Protein AF-A0A3D2GYQ6-F1 (afdb_monomer_lite)

Sequence (175 aa):
MKKILAYLLVLVSLMTLFCGTAGAEETGAKEIYFTNSDANAYFATVTVTDLSNGRSKDERIYMGYWMVTATCKYEQTKNSIAPLAAWASSVVSGTYNAGGDTRRVGEPSESTRTFYEGLNRYMVEHYYTCSMVMNHASYASKYDSNTSFDKYSYGPKTSVYGGLINTKIQFLRKY

Foldseek 3Di:
DPPVVVVVVVVVVVVCVVVVPPPVDPPPFPWDKDKDKDKDWDWDFAWEAAPVVRDTDTDTDTFKMKMWMKMWIWGDDPPWIATDDIDTPDIDMDTDLFWDDKDFDDDKDKDKDWDDDVPGTFKIKIKIKTKMKIFGANYWYDHHPPGDSNRIGGDDRHDIDIDMDIDIDMDGMGD

pLDDT: mean 87.55, std 16.23, range [39.62, 98.38]

Secondary structure (DSSP, 8-state):
--HHHHHHHHHHHHHHHHSSSTT------PPEEEEEEEEEEEEEEEEEEETTT--EEEEEEEEEEEEEEEEEEEEE-SS-EEEEEEEEEEEEEEE-TTEEEEEEEEEEEEEEEEEEETTEEEEEEEEEEEEEEEEEESEEEESSTT--GGGSEE--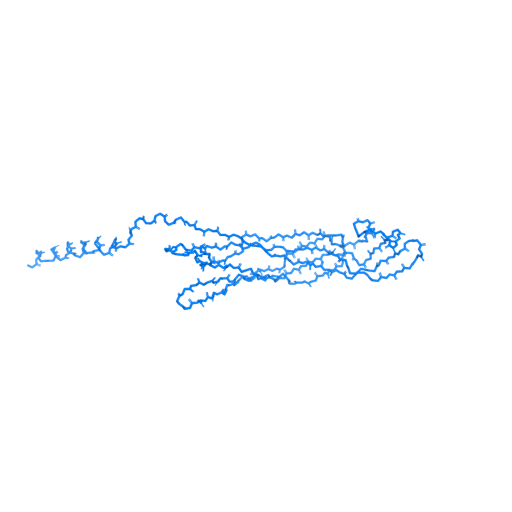EEEEEEEEEEEEEEEE-B-

Radius of gyration: 28.61 Å; chains: 1; bounding box: 98×24×57 Å

Structure (mmCIF, N/CA/C/O backbone):
data_AF-A0A3D2GYQ6-F1
#
_entry.id   AF-A0A3D2GYQ6-F1
#
loop_
_atom_site.group_PDB
_atom_site.id
_atom_site.type_symbol
_atom_site.label_atom_id
_atom_site.label_alt_id
_atom_site.label_comp_id
_atom_site.label_asym_id
_atom_site.label_entity_id
_atom_site.label_seq_id
_atom_site.pdbx_PDB_ins_code
_atom_site.Cartn_x
_atom_site.Cartn_y
_atom_site.Cartn_z
_atom_site.occupancy
_atom_site.B_iso_or_equiv
_atom_site.auth_seq_id
_atom_site.auth_comp_id
_atom_site.auth_asym_id
_atom_site.auth_atom_id
_atom_site.pdbx_PDB_model_num
ATOM 1 N N . MET A 1 1 ? -69.074 -2.432 33.387 1.00 52.22 1 MET A N 1
ATOM 2 C CA . MET A 1 1 ? -67.723 -2.923 33.020 1.00 52.22 1 MET A CA 1
ATOM 3 C C . MET A 1 1 ? -66.933 -2.016 32.053 1.00 52.22 1 MET A C 1
ATOM 5 O O . MET A 1 1 ? -65.905 -2.450 31.567 1.00 52.22 1 MET A O 1
ATOM 9 N N . LYS A 1 2 ? -67.323 -0.752 31.788 1.00 53.34 2 LYS A N 1
ATOM 10 C CA . LYS A 1 2 ? -66.548 0.152 30.897 1.00 53.34 2 LYS A CA 1
ATOM 11 C C . LYS A 1 2 ? -65.537 1.064 31.618 1.00 53.34 2 LYS A C 1
ATOM 13 O O . LYS A 1 2 ? -64.589 1.518 30.997 1.00 53.34 2 LYS A O 1
ATOM 18 N N . LYS A 1 3 ? -65.706 1.308 32.926 1.00 51.69 3 LYS A N 1
ATOM 19 C CA . LYS A 1 3 ? -64.837 2.222 33.695 1.00 51.69 3 LYS A CA 1
ATOM 20 C C . LYS A 1 3 ? -63.458 1.623 34.006 1.00 51.69 3 LYS A C 1
ATOM 22 O O . LYS A 1 3 ? -62.466 2.324 33.901 1.00 51.69 3 LYS A O 1
ATOM 27 N N . ILE A 1 4 ? -63.384 0.322 34.301 1.00 60.69 4 ILE A N 1
ATOM 28 C CA . ILE A 1 4 ? -62.124 -0.375 34.631 1.00 60.69 4 ILE A CA 1
ATOM 29 C C . ILE A 1 4 ? -61.159 -0.411 33.437 1.00 60.69 4 ILE A C 1
ATOM 31 O O . ILE A 1 4 ? -59.958 -0.237 33.613 1.00 60.69 4 ILE A O 1
ATOM 35 N N . LEU A 1 5 ? -61.686 -0.558 32.217 1.00 58.97 5 LEU A N 1
ATOM 36 C CA . LEU A 1 5 ? -60.867 -0.614 31.007 1.00 58.97 5 LEU A CA 1
ATOM 37 C C . LEU A 1 5 ? -60.184 0.731 30.702 1.00 58.97 5 LEU A C 1
ATOM 39 O O . LEU A 1 5 ? -59.041 0.748 30.260 1.00 58.97 5 LEU A O 1
ATOM 43 N N . ALA A 1 6 ? -60.850 1.851 31.003 1.00 63.66 6 ALA A N 1
ATOM 44 C CA . ALA A 1 6 ? -60.274 3.185 30.841 1.00 63.66 6 ALA A CA 1
ATOM 45 C C . ALA A 1 6 ? -59.118 3.439 31.825 1.00 63.66 6 ALA A C 1
ATOM 47 O O . ALA A 1 6 ? -58.092 3.985 31.431 1.00 63.66 6 ALA A O 1
ATOM 48 N N . TYR A 1 7 ? -59.240 2.982 33.078 1.00 60.53 7 TYR A N 1
ATOM 49 C CA . TYR A 1 7 ? -58.163 3.107 34.068 1.00 60.53 7 TYR A CA 1
ATOM 50 C C . TYR A 1 7 ? -56.936 2.259 33.716 1.00 60.53 7 TYR A C 1
ATOM 52 O O . TYR A 1 7 ? -55.812 2.727 33.878 1.00 60.53 7 TYR A O 1
ATOM 60 N N . LEU A 1 8 ? -57.138 1.050 33.183 1.00 60.66 8 LEU A N 1
ATOM 61 C CA . LEU A 1 8 ? -56.047 0.186 32.722 1.00 60.66 8 LEU A CA 1
ATOM 62 C C . LEU A 1 8 ? -55.313 0.768 31.508 1.00 60.66 8 LEU A C 1
ATOM 64 O O . LEU A 1 8 ? -54.088 0.720 31.469 1.00 60.66 8 LEU A O 1
ATOM 68 N N . LEU A 1 9 ? -56.028 1.378 30.557 1.00 61.94 9 LEU A N 1
ATOM 69 C CA . LEU A 1 9 ? -55.396 2.025 29.401 1.00 61.94 9 LEU A CA 1
ATOM 70 C C . LEU A 1 9 ? -54.552 3.243 29.800 1.00 61.94 9 LEU A C 1
ATOM 72 O O . LEU A 1 9 ? -53.452 3.422 29.280 1.00 61.94 9 LEU A O 1
ATOM 76 N N . VAL A 1 10 ? -55.032 4.048 30.755 1.00 63.72 10 VAL A N 1
ATOM 77 C CA . VAL A 1 10 ? -54.269 5.189 31.282 1.00 63.72 10 VAL A CA 1
ATOM 78 C C . VAL A 1 10 ? -53.008 4.703 31.999 1.00 63.72 10 VAL A C 1
ATOM 80 O O . VAL A 1 10 ? -51.931 5.236 31.743 1.00 63.72 10 VAL A O 1
ATOM 83 N N . LEU A 1 11 ? -53.101 3.644 32.810 1.00 58.44 11 LEU A N 1
ATOM 84 C CA . LEU A 1 11 ? -51.949 3.048 33.496 1.00 58.44 11 LEU A CA 1
ATOM 85 C C . LEU A 1 11 ? -50.908 2.461 32.531 1.00 58.44 11 LEU A C 1
ATOM 87 O O . LEU A 1 11 ? -49.717 2.693 32.722 1.00 58.44 11 LEU A O 1
ATOM 91 N N . VAL A 1 12 ? -51.333 1.766 31.471 1.00 60.72 12 VAL A N 1
ATOM 92 C CA . VAL A 1 12 ? -50.416 1.220 30.451 1.00 60.72 12 VAL A CA 1
ATOM 93 C C . VAL A 1 12 ? -49.743 2.347 29.655 1.00 60.72 12 VAL A C 1
ATOM 95 O O . VAL A 1 12 ? -48.547 2.263 29.389 1.00 60.72 12 VAL A O 1
ATOM 98 N N . SER A 1 13 ? -50.460 3.440 29.359 1.00 58.47 13 SER A N 1
ATOM 99 C CA . SER A 1 13 ? -49.878 4.619 28.694 1.00 58.47 13 SER A CA 1
ATOM 100 C C . SER A 1 13 ? -48.892 5.393 29.585 1.00 58.47 13 SER A C 1
ATOM 102 O O . SER A 1 13 ? -47.856 5.858 29.106 1.00 58.47 13 SER A O 1
ATOM 104 N N . LEU A 1 14 ? -49.150 5.473 30.898 1.00 53.66 14 LEU A N 1
ATOM 105 C CA . LEU A 1 14 ? -48.224 6.080 31.857 1.00 53.66 14 LEU A CA 1
ATOM 106 C C . LEU A 1 14 ? -46.976 5.216 32.073 1.00 53.66 14 LEU A C 1
ATOM 108 O O . LEU A 1 14 ? -45.881 5.758 32.196 1.00 53.66 14 LEU A O 1
ATOM 112 N N . MET A 1 15 ? -47.098 3.885 32.073 1.00 55.78 15 MET A N 1
ATOM 113 C CA . MET A 1 15 ? -45.935 3.002 32.214 1.00 55.78 15 MET A CA 1
ATOM 114 C C . MET A 1 15 ? -45.001 3.054 31.002 1.00 55.78 15 MET A C 1
ATOM 116 O O . MET A 1 15 ? -43.786 2.998 31.185 1.00 55.78 15 MET A O 1
ATOM 120 N N . THR A 1 16 ? -45.515 3.261 29.785 1.00 55.66 16 THR A N 1
ATOM 121 C CA . THR A 1 16 ? -44.650 3.524 28.620 1.00 55.66 16 THR A CA 1
ATOM 122 C C . THR A 1 16 ? -43.926 4.870 28.703 1.00 55.66 16 THR A C 1
ATOM 124 O O . THR A 1 16 ? -42.829 4.989 28.164 1.00 55.66 16 THR A O 1
ATOM 127 N N . LEU A 1 17 ? -44.478 5.859 29.421 1.00 47.72 17 LEU A N 1
ATOM 128 C CA . LEU A 1 17 ? -43.800 7.139 29.660 1.00 47.72 17 LEU A CA 1
ATOM 129 C C . LEU A 1 17 ? -42.684 7.050 30.715 1.00 47.72 17 LEU A C 1
ATOM 131 O O . LEU A 1 17 ? -41.710 7.787 30.610 1.00 47.72 17 LEU A O 1
ATOM 135 N N . PHE A 1 18 ? -42.787 6.149 31.699 1.00 45.06 18 PHE A N 1
ATOM 136 C CA . PHE A 1 18 ? -41.766 5.984 32.750 1.00 45.06 18 PHE A CA 1
ATOM 137 C C . PHE A 1 18 ? -40.741 4.876 32.467 1.00 45.06 18 PHE A C 1
ATOM 139 O O . PHE A 1 18 ? -39.648 4.900 33.027 1.00 45.06 18 PHE A O 1
ATOM 146 N N . CYS A 1 19 ? -41.045 3.928 31.577 1.00 49.47 19 CYS A N 1
ATOM 147 C CA . CYS A 1 19 ? -40.096 2.889 31.164 1.00 49.47 19 CYS A CA 1
ATOM 148 C C . CYS A 1 19 ? -39.184 3.333 29.998 1.00 49.47 19 CYS A C 1
ATOM 150 O O . CYS A 1 19 ? -38.240 2.624 29.658 1.00 49.47 19 CYS A O 1
ATOM 152 N N . GLY A 1 20 ? -39.452 4.492 29.382 1.00 46.59 20 GLY A N 1
ATOM 153 C CA . GLY A 1 20 ? -38.715 4.990 28.214 1.00 46.59 20 GLY A CA 1
ATOM 154 C C . GLY A 1 20 ? -37.544 5.935 28.505 1.00 46.59 20 GLY A C 1
ATOM 155 O O . GLY A 1 20 ? -36.825 6.280 27.574 1.00 46.59 20 GLY A O 1
ATOM 156 N N . THR A 1 21 ? -37.333 6.378 29.751 1.00 51.03 21 THR A N 1
ATOM 157 C CA . THR A 1 21 ? -36.351 7.446 30.047 1.00 51.03 21 THR A CA 1
ATOM 158 C C . THR A 1 21 ? -35.542 7.266 31.334 1.00 51.03 21 THR A C 1
ATOM 160 O O . THR A 1 21 ? -34.730 8.126 31.654 1.00 51.03 21 THR A O 1
ATOM 163 N N . ALA A 1 22 ? -35.639 6.133 32.038 1.00 46.31 22 ALA A N 1
ATOM 164 C CA . ALA A 1 22 ? -34.845 5.864 33.251 1.00 46.31 22 ALA A CA 1
ATOM 165 C C . ALA A 1 22 ? -33.365 5.480 32.983 1.00 46.31 22 ALA A C 1
ATOM 167 O O . ALA A 1 22 ? -32.732 4.801 33.787 1.00 46.31 22 ALA A O 1
ATOM 168 N N . GLY A 1 23 ? -32.814 5.908 31.846 1.00 42.62 23 GLY A N 1
ATOM 169 C CA . GLY A 1 23 ? -31.411 5.706 31.470 1.00 42.62 23 GLY A CA 1
ATOM 170 C C . GLY A 1 23 ? -30.915 6.620 30.347 1.00 42.62 23 GLY A C 1
ATOM 171 O O . GLY A 1 23 ? -29.769 6.496 29.933 1.00 42.62 23 GLY A O 1
ATOM 172 N N . ALA A 1 24 ? -31.745 7.548 29.861 1.00 42.34 24 ALA A N 1
ATOM 173 C CA . ALA A 1 24 ? -31.297 8.623 28.983 1.00 42.34 24 ALA A CA 1
ATOM 174 C C . ALA A 1 24 ? -30.918 9.825 29.853 1.00 42.34 24 ALA A C 1
ATOM 176 O O . ALA A 1 24 ? -31.491 10.905 29.748 1.00 42.34 24 ALA A O 1
ATOM 177 N N . GLU A 1 25 ? -29.989 9.598 30.781 1.00 39.62 25 GLU A N 1
ATOM 178 C CA . GLU A 1 25 ? -29.229 10.702 31.340 1.00 39.62 25 GLU A CA 1
ATOM 179 C C . GLU A 1 25 ? -28.548 11.384 30.150 1.00 39.62 25 GLU A C 1
ATOM 181 O O . GLU A 1 25 ? -27.946 10.707 29.309 1.00 39.62 25 GLU A O 1
ATOM 186 N N . GLU A 1 26 ? -28.721 12.701 30.048 1.00 43.59 26 GLU A N 1
ATOM 187 C CA . GLU A 1 26 ? -28.046 13.593 29.110 1.00 43.59 26 GLU A CA 1
ATOM 188 C C . GLU A 1 26 ? -26.523 13.468 29.259 1.00 43.59 26 GLU A C 1
ATOM 190 O O . GLU A 1 26 ? -25.827 14.344 29.763 1.00 43.59 26 GLU A O 1
ATOM 195 N N . THR A 1 27 ? -25.955 12.371 28.785 1.00 43.62 27 THR A N 1
ATOM 196 C CA . THR A 1 27 ? -24.568 12.361 28.380 1.00 43.62 27 THR A CA 1
ATOM 197 C C . THR A 1 27 ? -24.589 12.918 26.974 1.00 43.62 27 THR A C 1
ATOM 199 O O . THR A 1 27 ? -24.903 12.230 26.006 1.00 43.62 27 THR A O 1
ATOM 202 N N . GLY A 1 28 ? -24.253 14.201 26.847 1.00 43.62 28 GLY A N 1
ATOM 203 C CA . GLY A 1 28 ? -23.680 14.742 25.619 1.00 43.62 28 GLY A CA 1
ATOM 204 C C . GLY A 1 28 ? -22.365 14.017 25.334 1.00 43.62 28 GLY A C 1
ATOM 205 O O . GLY A 1 28 ? -21.292 14.608 25.436 1.00 43.62 28 GLY A O 1
ATOM 206 N N . ALA A 1 29 ? -22.446 12.708 25.075 1.00 56.69 29 ALA A N 1
ATOM 207 C CA . ALA A 1 29 ? -21.343 11.818 24.807 1.00 56.69 29 ALA A CA 1
ATOM 208 C C . ALA A 1 29 ? -20.755 12.287 23.487 1.00 56.69 29 ALA A C 1
ATOM 210 O O . ALA A 1 29 ? -21.205 11.918 22.404 1.00 56.69 29 ALA A O 1
ATOM 211 N N . LYS A 1 30 ? -19.791 13.201 23.602 1.00 68.56 30 LYS A N 1
ATOM 212 C CA . LYS A 1 30 ? -19.014 13.706 22.486 1.00 68.56 30 LYS A CA 1
ATOM 213 C C . LYS A 1 30 ? -18.497 12.489 21.741 1.00 68.56 30 LYS A C 1
ATOM 215 O O . LYS A 1 30 ? -17.771 11.683 22.316 1.00 68.56 30 LYS A O 1
ATOM 220 N N . GLU A 1 31 ? -18.903 12.336 20.490 1.00 82.38 31 GLU A N 1
ATOM 221 C CA . GLU A 1 31 ? -18.381 11.253 19.677 1.00 82.38 31 GLU A CA 1
ATOM 222 C C . GLU A 1 31 ? -16.876 11.474 19.493 1.00 82.38 31 GLU A C 1
ATOM 224 O O . GLU A 1 31 ? -16.435 12.542 19.059 1.00 82.38 31 GLU A O 1
ATOM 229 N N . ILE A 1 32 ? -16.076 10.485 19.890 1.00 93.12 32 ILE A N 1
ATOM 230 C CA . ILE A 1 32 ? -14.620 10.550 19.802 1.00 93.12 32 ILE A CA 1
ATOM 231 C C . ILE A 1 32 ? -14.195 9.737 18.586 1.00 93.12 32 ILE A C 1
ATOM 233 O O . ILE A 1 32 ? -14.499 8.548 18.490 1.00 93.12 32 ILE A O 1
ATOM 237 N N . TYR A 1 33 ? -13.462 10.371 17.677 1.00 95.25 33 TYR A N 1
ATOM 238 C CA . TYR A 1 33 ? -12.934 9.736 16.476 1.00 95.25 33 TYR A CA 1
ATOM 239 C C . TYR A 1 33 ? -11.423 9.921 16.415 1.00 95.25 33 TYR A C 1
ATOM 241 O O . TYR A 1 33 ? -10.913 11.015 16.655 1.00 95.25 33 TYR A O 1
ATOM 249 N N . PHE A 1 34 ? -10.706 8.856 16.068 1.00 96.38 34 PHE A N 1
ATOM 250 C CA . PHE A 1 34 ? -9.283 8.931 15.752 1.00 96.38 34 PHE A CA 1
ATOM 251 C C . PHE A 1 34 ? -9.015 8.278 14.407 1.00 96.38 34 PHE A C 1
ATOM 253 O O . PHE A 1 34 ? -9.645 7.282 14.054 1.00 96.38 34 PHE A O 1
ATOM 260 N N . THR A 1 35 ? -8.051 8.830 13.681 1.00 97.50 35 THR A N 1
ATOM 261 C CA . THR A 1 35 ? -7.606 8.315 12.391 1.00 97.50 35 THR A CA 1
ATOM 262 C C . THR A 1 35 ? -6.200 7.748 12.502 1.00 97.50 35 THR A C 1
ATOM 264 O O . THR A 1 35 ? -5.388 8.200 13.311 1.00 97.50 35 THR A O 1
ATOM 267 N N . ASN A 1 36 ? -5.921 6.729 11.700 1.00 97.50 36 ASN A N 1
ATOM 268 C CA . ASN A 1 36 ? -4.583 6.185 11.522 1.00 97.50 36 ASN A CA 1
ATOM 269 C C . ASN A 1 36 ? -4.438 5.714 10.069 1.00 97.50 36 ASN A C 1
ATOM 271 O O . ASN A 1 36 ? -5.442 5.455 9.403 1.00 97.50 36 ASN A O 1
ATOM 275 N N . SER A 1 37 ? -3.210 5.656 9.561 1.00 96.81 37 SER A N 1
ATOM 276 C CA . SER A 1 37 ? -2.941 5.316 8.164 1.00 96.81 37 SER A CA 1
ATOM 277 C C . SER A 1 37 ? -1.790 4.336 8.040 1.00 96.81 37 SER A C 1
ATOM 279 O O . SER A 1 37 ? -0.865 4.354 8.847 1.00 96.81 37 SER A O 1
ATOM 281 N N . ASP A 1 38 ? -1.838 3.526 6.992 1.00 96.31 38 ASP A N 1
ATOM 282 C CA . ASP A 1 38 ? -0.747 2.641 6.601 1.00 96.31 38 ASP A CA 1
ATOM 283 C C . ASP A 1 38 ? -0.566 2.677 5.079 1.00 96.31 38 ASP A C 1
ATOM 285 O O . ASP A 1 38 ? -1.531 2.896 4.336 1.00 96.31 38 ASP A O 1
ATOM 289 N N . ALA A 1 39 ? 0.671 2.505 4.614 1.00 92.94 39 ALA A N 1
ATOM 290 C CA . ALA A 1 39 ? 1.031 2.643 3.209 1.00 92.94 39 ALA A CA 1
ATOM 291 C C . ALA A 1 39 ? 1.898 1.484 2.713 1.00 92.94 39 ALA A C 1
ATOM 293 O O . ALA A 1 39 ? 2.922 1.145 3.298 1.00 92.94 39 ALA A O 1
ATOM 294 N N . ASN A 1 40 ? 1.522 0.940 1.557 1.00 92.88 40 ASN A N 1
ATOM 295 C CA . ASN A 1 40 ? 2.286 -0.073 0.843 1.00 92.88 40 ASN A CA 1
ATOM 296 C C . ASN A 1 40 ? 3.004 0.555 -0.351 1.00 92.88 40 ASN A C 1
ATOM 298 O O . ASN A 1 40 ? 2.366 1.201 -1.185 1.00 92.88 40 ASN A O 1
ATOM 302 N N . ALA A 1 41 ? 4.312 0.320 -0.457 1.00 93.62 41 ALA A N 1
ATOM 303 C CA . ALA A 1 41 ? 5.116 0.693 -1.617 1.00 93.62 41 ALA A CA 1
ATOM 304 C C . ALA A 1 41 ? 5.300 -0.501 -2.565 1.00 93.62 41 ALA A C 1
ATOM 306 O O . ALA A 1 41 ? 5.549 -1.627 -2.129 1.00 93.62 41 ALA A O 1
ATOM 307 N N . TYR A 1 42 ? 5.232 -0.238 -3.868 1.00 94.19 42 TYR A N 1
ATOM 308 C CA . TYR A 1 42 ? 5.354 -1.247 -4.918 1.00 94.19 42 TYR A CA 1
ATOM 309 C C . TYR A 1 42 ? 6.570 -0.976 -5.795 1.00 94.19 42 TYR A C 1
ATOM 311 O O . TYR A 1 42 ? 6.910 0.174 -6.087 1.00 94.19 42 TYR A O 1
ATOM 319 N N . PHE A 1 43 ? 7.217 -2.055 -6.229 1.00 94.81 43 PHE A N 1
ATOM 320 C CA . PHE A 1 43 ? 8.482 -2.019 -6.951 1.00 94.81 43 PHE A CA 1
ATOM 321 C C . PHE A 1 43 ? 8.417 -2.850 -8.228 1.00 94.81 43 PHE A C 1
ATOM 323 O O . PHE A 1 43 ? 7.799 -3.913 -8.230 1.00 94.81 43 PHE A O 1
ATOM 330 N N . ALA A 1 44 ? 9.116 -2.395 -9.263 1.00 93.44 44 ALA A N 1
ATOM 331 C CA . ALA A 1 44 ? 9.388 -3.166 -10.469 1.00 93.44 44 ALA A CA 1
ATOM 332 C C . ALA A 1 44 ? 10.877 -3.461 -10.570 1.00 93.44 44 ALA A C 1
ATOM 334 O O . ALA A 1 44 ? 11.717 -2.675 -10.122 1.00 93.44 44 ALA A O 1
ATOM 335 N N . THR A 1 45 ? 11.180 -4.571 -11.228 1.00 95.88 45 THR A N 1
ATOM 336 C CA . THR A 1 45 ? 12.491 -4.791 -11.826 1.00 95.88 45 THR A CA 1
ATOM 337 C C . THR A 1 45 ? 12.531 -4.048 -13.157 1.00 95.88 45 THR A C 1
ATOM 339 O O . THR A 1 45 ? 11.696 -4.292 -14.028 1.00 95.88 45 THR A O 1
ATOM 342 N N . VAL A 1 46 ? 13.476 -3.122 -13.293 1.00 96.88 46 VAL A N 1
ATOM 343 C CA . VAL A 1 46 ? 13.685 -2.301 -14.489 1.00 96.88 46 VAL A CA 1
ATOM 344 C C . VAL A 1 46 ? 15.086 -2.579 -15.009 1.00 96.88 46 VAL A C 1
ATOM 346 O O . VAL A 1 46 ? 16.051 -2.457 -14.256 1.00 96.88 46 VAL A O 1
ATOM 349 N N . THR A 1 47 ? 15.219 -2.918 -16.286 1.00 98.06 47 THR A N 1
ATOM 350 C CA . THR A 1 47 ? 16.531 -3.048 -16.923 1.00 98.06 47 THR A CA 1
ATOM 351 C C . THR A 1 47 ? 17.064 -1.651 -17.238 1.00 98.06 47 THR A C 1
ATOM 353 O O . THR A 1 47 ? 16.491 -0.918 -18.047 1.00 98.06 47 THR A O 1
ATOM 356 N N . VAL A 1 48 ? 18.151 -1.259 -16.576 1.00 97.94 48 VAL A N 1
ATOM 357 C CA . VAL A 1 48 ? 18.737 0.082 -16.661 1.00 97.94 48 VAL A CA 1
ATOM 358 C C . VAL A 1 48 ? 20.059 0.044 -17.410 1.00 97.94 48 VAL A C 1
ATOM 360 O O . VAL A 1 48 ? 20.980 -0.660 -16.995 1.00 97.94 48 VAL A O 1
ATOM 363 N N . THR A 1 49 ? 20.180 0.842 -18.470 1.00 98.00 49 THR A N 1
ATOM 364 C CA . THR A 1 49 ? 21.437 1.045 -19.203 1.00 98.00 49 THR A CA 1
ATOM 365 C C . THR A 1 49 ? 22.200 2.251 -18.655 1.00 98.00 49 THR A C 1
ATOM 367 O O . THR A 1 49 ? 21.673 3.362 -18.601 1.00 98.00 49 THR A O 1
ATOM 370 N N . ASP A 1 50 ? 23.456 2.043 -18.267 1.00 97.00 50 ASP A N 1
ATOM 371 C CA . ASP A 1 50 ? 24.399 3.106 -17.925 1.00 97.00 50 ASP A CA 1
ATOM 372 C C . ASP A 1 50 ? 25.038 3.651 -19.208 1.00 97.00 50 ASP A C 1
ATOM 374 O O . ASP A 1 50 ? 25.759 2.944 -19.916 1.00 97.00 50 ASP A O 1
ATOM 378 N N . LEU A 1 51 ? 24.755 4.911 -19.526 1.00 96.69 51 LEU A N 1
ATOM 379 C CA . LEU A 1 51 ? 25.190 5.543 -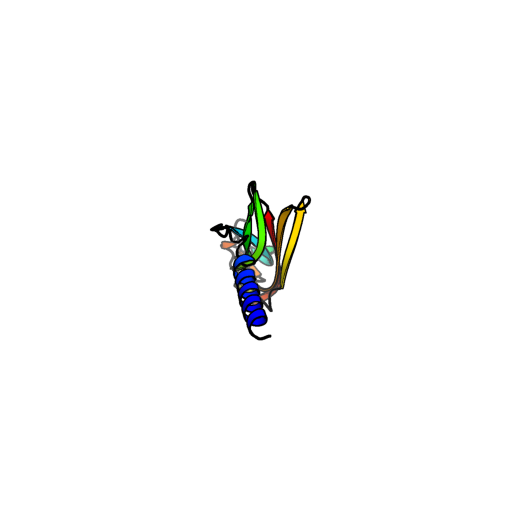20.768 1.00 96.69 51 LEU A CA 1
ATOM 380 C C . LEU A 1 51 ? 26.695 5.845 -20.791 1.00 96.69 51 LEU A C 1
ATOM 382 O O . LEU A 1 51 ? 27.258 5.970 -21.876 1.00 96.69 51 LEU A O 1
ATOM 386 N N . SER A 1 52 ? 27.366 5.902 -19.636 1.00 96.00 52 SER A N 1
ATOM 387 C CA . SER A 1 52 ? 28.815 6.143 -19.558 1.00 96.00 52 SER A CA 1
ATOM 388 C C . SER A 1 52 ? 29.654 4.957 -20.040 1.00 96.00 52 SER A C 1
ATOM 390 O O . SER A 1 52 ? 30.795 5.133 -20.465 1.00 96.00 52 SER A O 1
ATOM 392 N N . ASN A 1 53 ? 29.107 3.739 -19.968 1.00 95.38 53 ASN A N 1
ATOM 393 C CA . ASN A 1 53 ? 29.836 2.503 -20.274 1.00 95.38 53 ASN A CA 1
ATOM 394 C C . ASN A 1 53 ? 29.042 1.491 -21.123 1.00 95.38 53 ASN A C 1
ATOM 396 O O . ASN A 1 53 ? 29.572 0.432 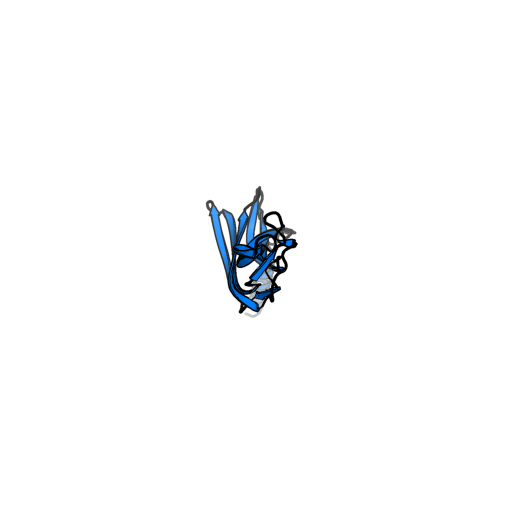-21.462 1.00 95.38 53 ASN A O 1
ATOM 400 N N . GLY A 1 54 ? 27.787 1.796 -21.461 1.00 94.06 54 GLY A N 1
ATOM 401 C CA . GLY A 1 54 ? 26.908 0.985 -22.306 1.00 94.06 54 GLY A CA 1
ATOM 402 C C . GLY A 1 54 ? 26.379 -0.297 -21.655 1.00 94.06 54 GLY A C 1
ATOM 403 O O . GLY A 1 54 ? 25.709 -1.085 -22.323 1.00 94.06 54 GLY A O 1
ATOM 404 N N . ARG A 1 55 ? 26.670 -0.553 -20.374 1.00 96.06 55 ARG A N 1
ATOM 405 C CA . ARG A 1 55 ? 26.243 -1.784 -19.695 1.00 96.06 55 ARG A CA 1
ATOM 406 C C . ARG A 1 55 ? 24.829 -1.644 -19.158 1.00 96.06 55 ARG A C 1
ATOM 408 O O . ARG A 1 55 ? 24.450 -0.597 -18.642 1.00 96.06 55 ARG A O 1
ATOM 415 N N . SER A 1 56 ? 24.074 -2.735 -19.227 1.00 97.06 56 SER A N 1
ATOM 416 C CA . SER A 1 56 ? 22.735 -2.817 -18.646 1.00 97.06 56 SER A CA 1
ATOM 417 C C . SER A 1 56 ? 22.718 -3.726 -17.426 1.00 97.06 56 SER A C 1
ATOM 419 O O . SER A 1 56 ? 23.440 -4.724 -17.383 1.00 97.06 56 SER A O 1
ATOM 421 N N . LYS A 1 57 ? 21.894 -3.385 -16.437 1.00 96.56 57 LYS A N 1
ATOM 422 C CA . LYS A 1 57 ? 21.628 -4.224 -15.266 1.00 96.56 57 LYS A CA 1
ATOM 423 C C . LYS A 1 57 ? 20.198 -4.035 -14.781 1.00 96.56 57 LYS A C 1
ATOM 425 O O . LYS A 1 57 ? 19.626 -2.963 -14.949 1.00 96.56 57 LYS A O 1
ATOM 430 N N . ASP A 1 58 ? 19.660 -5.050 -14.128 1.00 97.62 58 ASP A N 1
ATOM 431 C CA . ASP A 1 58 ? 18.347 -4.958 -13.507 1.00 97.62 58 ASP A CA 1
ATOM 432 C C . ASP A 1 58 ? 18.433 -4.234 -12.159 1.00 97.62 58 ASP A C 1
ATOM 434 O O . ASP A 1 58 ? 19.269 -4.546 -11.308 1.00 97.62 58 ASP A O 1
ATOM 438 N N . GLU A 1 59 ? 17.557 -3.252 -11.963 1.00 96.50 59 GLU A N 1
ATOM 439 C CA . GLU A 1 59 ? 17.432 -2.487 -10.728 1.00 96.50 59 GLU A CA 1
ATOM 440 C C . GLU A 1 59 ? 15.996 -2.555 -10.200 1.00 96.50 59 GLU A C 1
ATOM 442 O O . GLU A 1 59 ? 15.026 -2.511 -10.957 1.00 96.50 59 GLU A O 1
ATOM 447 N N . ARG A 1 60 ? 15.850 -2.651 -8.874 1.00 95.94 60 ARG A N 1
ATOM 448 C CA . ARG A 1 60 ? 14.545 -2.607 -8.208 1.00 95.94 60 ARG A CA 1
ATOM 449 C C . ARG A 1 60 ? 14.176 -1.153 -7.927 1.00 95.94 60 ARG A C 1
ATOM 451 O O . ARG A 1 60 ? 14.756 -0.537 -7.036 1.00 95.94 60 ARG A O 1
ATOM 458 N N . ILE A 1 61 ? 13.201 -0.622 -8.660 1.00 95.56 61 ILE A N 1
ATOM 459 C CA . ILE A 1 61 ? 12.816 0.796 -8.609 1.00 95.56 61 ILE A CA 1
ATOM 460 C C . ILE A 1 61 ? 11.368 0.935 -8.131 1.00 95.56 61 ILE A C 1
ATOM 462 O O . ILE A 1 61 ? 10.497 0.133 -8.471 1.00 95.56 61 ILE A O 1
ATOM 466 N N . TYR A 1 62 ? 11.112 1.969 -7.328 1.00 94.31 62 TYR A N 1
ATOM 467 C CA . TYR A 1 62 ? 9.774 2.330 -6.865 1.00 94.31 62 TYR A CA 1
ATOM 468 C C . TYR A 1 62 ? 8.853 2.682 -8.043 1.00 94.31 62 TYR A C 1
ATOM 470 O O . TYR A 1 62 ? 9.159 3.570 -8.845 1.00 94.31 62 TYR A O 1
ATOM 478 N N . MET A 1 63 ? 7.700 2.017 -8.110 1.00 94.94 63 MET A N 1
ATOM 479 C CA . MET A 1 63 ? 6.648 2.306 -9.088 1.00 94.94 63 MET A CA 1
ATOM 480 C C . MET A 1 63 ? 5.581 3.230 -8.510 1.00 94.94 63 MET A C 1
ATOM 482 O O . MET A 1 63 ? 5.137 4.155 -9.176 1.00 94.94 63 MET A O 1
ATOM 486 N N . GLY A 1 64 ? 5.169 3.011 -7.266 1.00 94.94 64 GLY A N 1
ATOM 487 C CA . GLY A 1 64 ? 4.100 3.784 -6.646 1.00 94.94 64 GLY A CA 1
ATOM 488 C C . GLY A 1 64 ? 3.747 3.271 -5.262 1.00 94.94 64 GLY A C 1
ATOM 489 O O . GLY A 1 64 ? 4.390 2.355 -4.742 1.00 94.94 64 GLY A O 1
ATOM 490 N N . TYR A 1 65 ? 2.715 3.859 -4.677 1.00 95.00 65 TYR A N 1
ATOM 491 C CA . TYR A 1 65 ? 2.205 3.487 -3.368 1.00 95.00 65 TYR A CA 1
ATOM 492 C C . TYR A 1 65 ? 0.682 3.546 -3.320 1.00 95.00 65 TYR A C 1
ATOM 494 O O . TYR A 1 65 ? 0.035 4.246 -4.102 1.00 95.00 65 TYR A O 1
ATOM 502 N N . TRP A 1 66 ? 0.135 2.828 -2.346 1.00 96.25 66 TRP A N 1
ATOM 503 C CA . TRP A 1 66 ? -1.244 2.963 -1.892 1.00 96.25 66 TRP A CA 1
ATOM 504 C C . TRP A 1 66 ? -1.242 3.193 -0.392 1.00 96.25 66 TRP A C 1
ATOM 506 O O . TRP A 1 66 ? -0.576 2.459 0.336 1.00 96.25 66 TRP A O 1
ATOM 516 N N . MET A 1 67 ? -1.992 4.190 0.059 1.00 96.75 67 MET A N 1
ATOM 517 C CA . MET A 1 67 ? -2.180 4.512 1.465 1.00 96.75 67 MET A CA 1
ATOM 518 C C . MET A 1 67 ? -3.658 4.391 1.814 1.00 96.75 67 MET A C 1
ATOM 520 O O . MET A 1 67 ? -4.517 4.951 1.131 1.00 96.75 67 MET A O 1
ATOM 524 N N . VAL A 1 68 ? -3.939 3.666 2.890 1.00 97.75 68 VAL A N 1
ATOM 525 C CA . VAL A 1 68 ? -5.275 3.546 3.470 1.00 97.75 68 VAL A CA 1
ATOM 526 C C . VAL A 1 68 ? -5.271 4.316 4.777 1.00 97.75 68 VAL A C 1
ATOM 528 O O . VAL A 1 68 ? -4.430 4.070 5.637 1.00 97.75 68 VAL A O 1
ATOM 531 N N . THR A 1 69 ? -6.220 5.230 4.929 1.00 98.31 69 THR A N 1
ATOM 532 C CA . THR A 1 69 ? -6.529 5.892 6.194 1.00 98.31 69 THR A CA 1
ATOM 533 C C . THR A 1 69 ? -7.830 5.314 6.717 1.00 98.31 69 THR A C 1
ATOM 535 O O . THR A 1 69 ? -8.868 5.421 6.059 1.00 98.31 69 THR A O 1
ATOM 538 N N . ALA A 1 70 ? -7.789 4.741 7.914 1.00 98.12 70 ALA A N 1
ATOM 539 C CA . ALA A 1 70 ? -8.976 4.303 8.629 1.00 98.12 70 ALA A CA 1
ATOM 540 C C . ALA A 1 70 ? -9.351 5.315 9.714 1.00 98.12 70 ALA A C 1
ATOM 542 O O . ALA A 1 70 ? -8.488 5.947 10.330 1.00 98.12 70 ALA A O 1
ATOM 543 N N .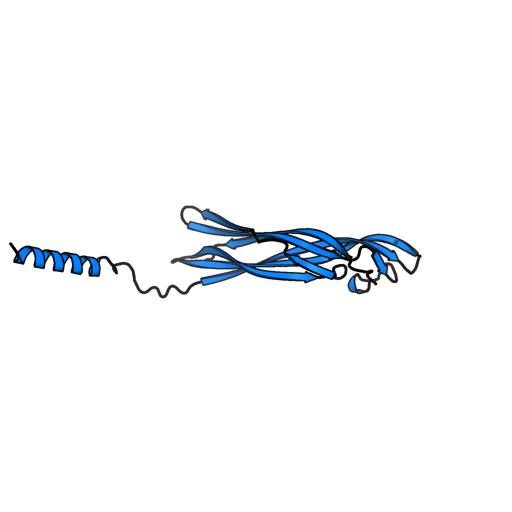 THR A 1 71 ? -10.649 5.437 9.967 1.00 98.31 71 THR A N 1
ATOM 544 C CA . THR A 1 71 ? -11.207 6.157 11.113 1.00 98.31 71 THR A CA 1
ATOM 545 C C . THR A 1 71 ? -11.818 5.145 12.064 1.00 98.31 71 THR A C 1
ATOM 547 O O . THR A 1 71 ? -12.496 4.219 11.627 1.00 98.31 71 THR A O 1
ATOM 550 N N . CYS A 1 72 ? -11.593 5.322 13.362 1.00 97.69 72 CYS A N 1
ATOM 551 C CA . CYS A 1 72 ? -12.218 4.525 14.405 1.00 97.69 72 CYS A CA 1
ATOM 552 C C . CYS A 1 72 ? -13.044 5.422 15.323 1.00 97.69 72 CYS A C 1
ATOM 554 O O . CYS A 1 72 ? -12.551 6.441 15.815 1.00 97.69 72 CYS A O 1
ATOM 556 N N . LYS A 1 73 ? -14.289 5.015 15.579 1.00 96.38 73 LYS A N 1
ATOM 557 C CA . LYS A 1 73 ? -15.126 5.554 16.655 1.00 96.38 73 LYS A CA 1
ATOM 558 C C . LYS A 1 73 ? -14.643 4.999 17.987 1.00 96.38 73 LYS A C 1
ATOM 560 O O . LYS A 1 73 ? -14.258 3.833 18.066 1.00 96.38 73 LYS A O 1
ATOM 565 N N . TYR A 1 74 ? -14.686 5.818 19.024 1.00 94.94 74 TYR A N 1
ATOM 566 C CA . TYR A 1 74 ? -14.302 5.465 20.380 1.00 94.94 74 TYR A CA 1
ATOM 567 C C . TYR A 1 74 ? -15.417 5.785 21.377 1.00 94.94 74 TYR A C 1
ATOM 569 O O . TYR A 1 74 ? -16.235 6.677 21.153 1.00 94.94 74 TYR A O 1
ATOM 577 N N . GLU A 1 75 ? -15.409 5.065 22.494 1.00 91.19 75 GLU A N 1
ATOM 578 C CA . GLU A 1 75 ? -16.301 5.256 23.634 1.00 91.19 75 GLU A CA 1
ATOM 579 C C . GLU A 1 75 ? -15.514 5.745 24.846 1.00 91.19 75 GLU A C 1
ATOM 581 O O . GLU A 1 75 ? -14.503 5.146 25.230 1.00 91.19 75 GLU A O 1
ATOM 586 N N . GLN A 1 76 ? -15.981 6.838 25.448 1.00 89.31 76 GLN A N 1
ATOM 587 C CA . GLN A 1 76 ? -15.441 7.339 26.704 1.00 89.31 76 GLN A CA 1
ATOM 588 C C . GLN A 1 76 ? -16.039 6.548 27.868 1.00 89.31 76 GLN A C 1
ATOM 590 O O . GLN A 1 76 ? -17.252 6.499 28.049 1.00 89.31 76 GLN A O 1
ATOM 595 N N . THR A 1 77 ? -15.171 6.001 28.708 1.00 80.62 77 THR A N 1
ATOM 596 C CA . THR A 1 77 ? -15.520 5.477 30.033 1.00 80.62 77 THR A CA 1
ATOM 597 C C . THR A 1 77 ? -14.910 6.372 31.112 1.00 80.62 77 THR A C 1
ATOM 599 O O . THR A 1 77 ? -14.136 7.282 30.808 1.00 80.62 77 THR A O 1
ATOM 602 N N . LYS A 1 78 ? -15.204 6.104 32.390 1.00 81.50 78 LYS A N 1
ATOM 603 C CA . LYS A 1 78 ? -14.668 6.888 33.518 1.00 81.50 78 LYS A CA 1
ATOM 604 C C . LYS A 1 78 ? -13.133 6.992 33.521 1.00 81.50 78 LYS A C 1
ATOM 606 O O . LYS A 1 78 ? -12.609 8.024 33.916 1.00 81.50 78 LYS A O 1
ATOM 611 N N . ASN A 1 79 ? -12.437 5.942 33.069 1.00 84.06 79 ASN A N 1
ATOM 612 C CA . ASN A 1 79 ? -10.980 5.807 33.207 1.00 84.06 79 ASN A CA 1
ATOM 613 C C . ASN A 1 79 ? -10.242 5.525 31.885 1.00 84.06 79 ASN A C 1
ATOM 615 O O . ASN A 1 79 ? -9.039 5.289 31.910 1.00 84.06 79 ASN A O 1
ATOM 619 N N . SER A 1 80 ? -10.941 5.432 30.749 1.00 88.38 80 SER A N 1
ATOM 620 C CA . SER A 1 80 ? -10.309 5.097 29.466 1.00 88.38 80 SER A CA 1
ATOM 621 C C . SER A 1 80 ? -11.180 5.461 28.268 1.00 88.38 80 SER A C 1
ATOM 623 O O . SER A 1 80 ? -12.393 5.634 28.399 1.00 88.38 80 SER A O 1
ATOM 625 N N . ILE A 1 81 ? -10.560 5.512 27.093 1.00 92.19 81 ILE A N 1
ATOM 626 C CA . ILE A 1 81 ? -11.205 5.730 25.800 1.00 92.19 81 ILE A CA 1
ATOM 627 C C . ILE A 1 81 ? -10.997 4.466 24.961 1.00 92.19 81 ILE A C 1
ATOM 629 O O . ILE A 1 81 ? -9.885 4.204 24.494 1.00 92.19 81 ILE A O 1
ATOM 633 N N . ALA A 1 82 ? -12.040 3.653 24.797 1.00 93.25 82 ALA A N 1
ATOM 634 C CA . ALA A 1 82 ? -11.955 2.349 24.138 1.00 93.25 82 ALA A CA 1
ATOM 635 C C . ALA A 1 82 ? -12.357 2.440 22.653 1.00 93.25 82 ALA A C 1
ATOM 637 O O . ALA A 1 82 ? -13.349 3.099 22.342 1.00 93.25 82 ALA A O 1
ATOM 638 N N . PRO A 1 83 ? -11.625 1.801 21.720 1.00 95.50 83 PRO A N 1
ATOM 639 C CA . PRO A 1 83 ? -12.014 1.771 20.306 1.00 95.50 83 PRO A CA 1
ATOM 640 C C . PRO A 1 83 ? -13.318 0.982 20.153 1.00 95.50 83 PRO A C 1
ATOM 642 O O . PRO A 1 83 ? -13.503 0.025 20.882 1.00 95.50 83 PRO A O 1
ATOM 645 N N . LEU A 1 84 ? -14.226 1.329 19.242 1.00 93.88 84 LEU A N 1
ATOM 646 C CA . LEU A 1 84 ? -15.509 0.627 19.052 1.00 93.88 84 LEU A CA 1
ATOM 647 C C . LEU A 1 84 ? -15.599 -0.055 17.689 1.00 93.88 84 LEU A C 1
ATOM 649 O O . LEU A 1 84 ? -15.788 -1.267 17.609 1.00 93.88 84 LEU A O 1
ATOM 653 N N . ALA A 1 85 ? -15.485 0.740 16.630 1.00 93.94 85 ALA A N 1
ATOM 654 C CA . ALA A 1 85 ? -15.671 0.323 15.249 1.00 93.94 85 ALA A CA 1
ATOM 655 C C . ALA A 1 85 ? -14.775 1.171 14.352 1.00 93.94 85 ALA A C 1
ATOM 657 O O . ALA A 1 85 ? -14.659 2.377 14.577 1.00 93.94 85 ALA A O 1
ATOM 658 N N . ALA A 1 86 ? -14.165 0.544 13.349 1.00 97.31 86 ALA A N 1
ATOM 659 C CA . ALA A 1 86 ? -13.250 1.191 12.421 1.00 97.31 86 ALA A CA 1
ATOM 660 C C . ALA A 1 86 ? -13.637 0.898 10.967 1.00 97.31 86 ALA A C 1
ATOM 662 O O . ALA A 1 86 ? -14.130 -0.187 10.668 1.00 97.31 86 ALA A O 1
ATOM 663 N N . TRP A 1 87 ? -13.411 1.863 10.080 1.00 97.75 87 TRP A N 1
ATOM 664 C CA . TRP A 1 87 ? -13.696 1.769 8.644 1.00 97.75 87 TRP A CA 1
ATOM 665 C C . TRP A 1 87 ? -12.660 2.560 7.844 1.00 97.75 87 TRP A C 1
ATOM 667 O O . TRP A 1 87 ? -12.059 3.504 8.370 1.00 97.75 87 TRP A O 1
ATOM 677 N N . ALA A 1 88 ? -12.459 2.213 6.571 1.00 97.25 88 ALA A N 1
ATOM 678 C CA . ALA A 1 88 ? -11.647 3.028 5.678 1.00 97.25 88 ALA A CA 1
ATOM 679 C C . ALA A 1 88 ? -12.352 4.368 5.437 1.00 97.25 88 ALA A C 1
ATOM 681 O O . ALA A 1 88 ? -13.477 4.425 4.948 1.00 97.25 88 ALA A O 1
ATOM 682 N N . SER A 1 89 ? -11.686 5.465 5.778 1.00 97.06 89 SER A N 1
ATOM 683 C CA . SER A 1 89 ? -12.190 6.823 5.547 1.00 97.06 89 SER A CA 1
ATOM 684 C C . SER A 1 89 ? -11.568 7.484 4.323 1.00 97.06 89 SER A C 1
ATOM 686 O O . SER A 1 89 ? -12.141 8.420 3.776 1.00 97.06 89 SER A O 1
ATOM 688 N N . SER A 1 90 ? -10.388 7.029 3.900 1.00 96.50 90 SER A N 1
ATOM 689 C CA . SER A 1 90 ? -9.741 7.487 2.673 1.00 96.50 90 SER A CA 1
ATOM 690 C C . SER A 1 90 ? -8.798 6.416 2.145 1.00 96.50 90 SER A C 1
ATOM 692 O O . SER A 1 90 ? -8.133 5.724 2.918 1.00 96.50 90 SER A O 1
ATOM 694 N N . VAL A 1 91 ? -8.731 6.290 0.825 1.00 96.00 91 VAL A N 1
ATOM 695 C CA . VAL A 1 91 ? -7.779 5.422 0.136 1.00 96.00 91 VAL A CA 1
ATOM 696 C C . VAL A 1 91 ? -7.191 6.229 -1.006 1.00 96.00 91 VAL A C 1
ATOM 698 O O . VAL A 1 91 ? -7.911 6.645 -1.912 1.00 96.00 91 VAL A O 1
ATOM 701 N N . VAL A 1 92 ? -5.887 6.471 -0.945 1.00 95.69 92 VAL A N 1
ATOM 702 C CA . VAL A 1 92 ? -5.171 7.289 -1.925 1.00 95.69 92 VAL A CA 1
ATOM 703 C C . VAL A 1 92 ? -4.013 6.511 -2.520 1.00 95.69 92 VAL A C 1
ATOM 705 O O . VAL A 1 92 ? -3.433 5.627 -1.888 1.00 95.69 92 VAL A O 1
ATOM 708 N N . SER A 1 93 ? -3.657 6.865 -3.744 1.00 95.44 93 SER A N 1
ATOM 709 C CA . SER A 1 93 ? -2.547 6.262 -4.465 1.00 95.44 93 SER A CA 1
ATOM 710 C C . SER A 1 93 ? -1.680 7.328 -5.103 1.00 95.44 93 SER A C 1
ATOM 712 O O . SER A 1 93 ? -2.158 8.410 -5.438 1.00 95.44 93 SER A O 1
ATOM 714 N N . GLY A 1 94 ? -0.416 6.993 -5.323 1.00 94.62 94 GLY A N 1
ATOM 715 C CA . GLY A 1 94 ? 0.503 7.829 -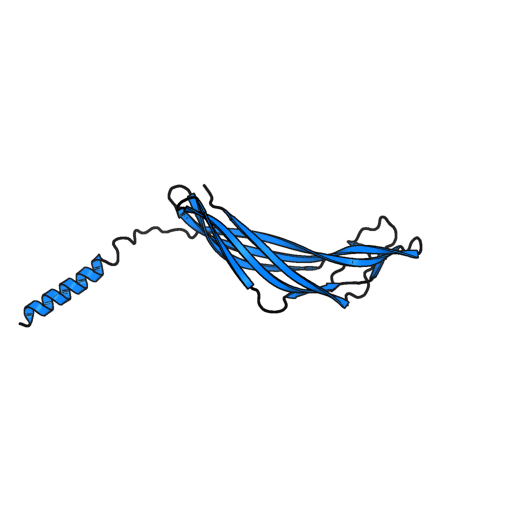6.078 1.00 94.62 94 GLY A CA 1
ATOM 716 C C . GLY A 1 94 ? 1.516 6.988 -6.836 1.00 94.62 94 GLY A C 1
ATOM 717 O O . GLY A 1 94 ? 1.767 5.828 -6.505 1.00 94.62 94 GLY A O 1
ATOM 718 N N . THR A 1 95 ? 2.101 7.581 -7.867 1.00 95.44 95 THR A N 1
ATOM 719 C CA . THR A 1 95 ? 3.160 6.970 -8.669 1.00 95.44 95 THR A CA 1
ATOM 720 C C . THR A 1 95 ? 4.510 7.585 -8.323 1.00 95.44 95 THR A C 1
ATOM 722 O O . THR A 1 95 ? 4.614 8.775 -8.034 1.00 95.44 95 THR A O 1
ATOM 725 N N . TYR A 1 96 ? 5.550 6.767 -8.389 1.00 94.12 96 TYR A N 1
ATOM 726 C CA . TYR A 1 96 ? 6.950 7.153 -8.283 1.00 94.12 96 TYR A CA 1
ATOM 727 C C . TYR A 1 96 ? 7.632 7.058 -9.653 1.00 94.12 96 TYR A C 1
ATOM 729 O O . TYR A 1 96 ? 6.982 6.873 -10.680 1.00 94.12 96 TYR A O 1
ATOM 737 N N . ASN A 1 97 ? 8.958 7.179 -9.656 1.00 92.88 97 ASN A N 1
ATOM 738 C CA . ASN A 1 97 ? 9.806 7.308 -10.839 1.00 92.88 97 ASN A CA 1
ATOM 739 C C . ASN A 1 97 ? 9.430 6.337 -11.978 1.00 92.88 97 ASN A C 1
ATOM 741 O O . ASN A 1 97 ? 9.073 6.775 -13.078 1.00 92.88 97 ASN A O 1
ATOM 745 N N . ALA A 1 98 ? 9.439 5.027 -11.701 1.00 92.56 98 ALA A N 1
ATOM 746 C CA . ALA A 1 98 ? 9.187 4.004 -12.714 1.00 92.56 98 ALA A CA 1
ATOM 747 C C . ALA A 1 98 ? 7.697 3.815 -13.047 1.00 92.56 98 ALA A C 1
ATOM 749 O O . ALA A 1 98 ? 7.392 3.233 -14.086 1.00 92.56 98 ALA A O 1
ATOM 750 N N . GLY A 1 99 ? 6.771 4.284 -12.202 1.00 93.81 99 GLY A N 1
ATOM 751 C CA . GLY A 1 99 ? 5.333 4.054 -12.369 1.00 93.81 99 GLY A CA 1
ATOM 752 C C . GLY A 1 99 ? 4.633 5.149 -13.160 1.00 93.81 99 GLY A C 1
ATOM 753 O O . GLY A 1 99 ? 5.056 6.304 -13.167 1.00 93.81 99 GLY A O 1
ATOM 754 N N . GLY A 1 100 ? 3.600 4.768 -13.905 1.00 92.50 100 GLY A N 1
ATOM 755 C CA . GLY A 1 100 ? 2.869 5.646 -14.822 1.00 92.50 100 GLY A CA 1
ATOM 756 C C . GLY A 1 100 ? 1.467 5.951 -14.336 1.00 92.50 100 GLY A C 1
ATOM 757 O O . GLY A 1 100 ? 1.131 7.109 -14.136 1.00 92.50 100 GLY A O 1
ATOM 758 N N . ASP A 1 101 ? 0.68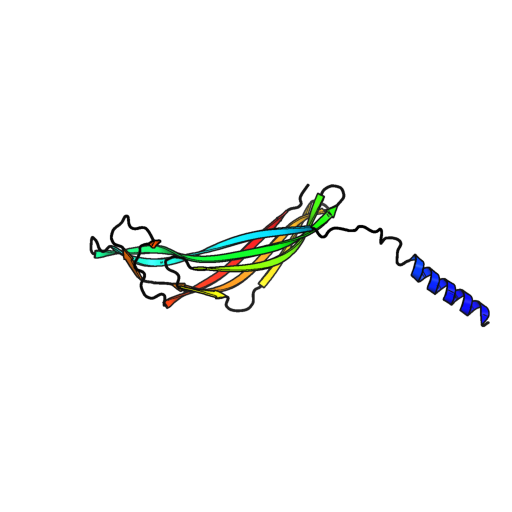4 4.901 -14.118 1.00 94.19 101 ASP A N 1
ATOM 759 C CA . ASP A 1 101 ? -0.670 4.986 -13.579 1.00 94.19 101 ASP A CA 1
ATOM 760 C C . ASP A 1 101 ? -0.890 3.847 -12.586 1.00 94.19 101 ASP A C 1
ATOM 762 O O . ASP A 1 101 ? -0.239 2.802 -12.675 1.00 94.19 101 ASP A O 1
ATOM 766 N N . THR A 1 102 ? -1.799 4.052 -11.643 1.00 95.31 102 THR A N 1
ATOM 767 C CA . THR A 1 102 ? -2.201 3.052 -10.663 1.00 95.31 102 THR A CA 1
ATOM 768 C C . THR A 1 102 ? -3.684 3.174 -10.381 1.00 95.31 102 THR A C 1
ATOM 770 O O . THR A 1 102 ? -4.194 4.251 -10.083 1.00 95.31 102 THR A O 1
ATOM 773 N N . ARG A 1 103 ? -4.387 2.045 -10.415 1.00 94.44 103 ARG A N 1
ATOM 774 C CA . ARG A 1 103 ? -5.827 2.019 -10.173 1.00 94.44 103 ARG A CA 1
ATOM 775 C C . ARG A 1 103 ? -6.266 0.757 -9.459 1.00 94.44 103 ARG A C 1
ATOM 777 O O . ARG A 1 103 ? -5.701 -0.323 -9.632 1.00 94.44 103 ARG A O 1
ATOM 784 N N . ARG A 1 104 ? -7.327 0.916 -8.678 1.00 93.81 104 ARG A N 1
ATOM 785 C CA . ARG A 1 104 ? -8.062 -0.185 -8.067 1.00 93.81 104 ARG A CA 1
ATOM 786 C C . ARG A 1 104 ? -8.776 -0.998 -9.149 1.00 93.81 104 ARG A C 1
ATOM 788 O O . ARG A 1 104 ? -9.264 -0.436 -10.133 1.00 93.81 104 ARG A O 1
ATOM 795 N N . VAL A 1 105 ? -8.848 -2.310 -8.960 1.00 93.88 105 VAL A N 1
ATOM 796 C CA . VAL A 1 105 ? -9.593 -3.232 -9.820 1.00 93.88 105 VAL A CA 1
ATOM 797 C C . VAL A 1 105 ? -10.543 -4.047 -8.950 1.00 93.88 105 VAL A C 1
ATOM 799 O O . VAL A 1 105 ? -10.104 -4.804 -8.093 1.00 93.88 105 VAL A O 1
ATOM 802 N N . GLY A 1 106 ? -11.846 -3.901 -9.192 1.00 88.88 106 GLY A N 1
ATOM 803 C CA . GLY A 1 106 ? -12.888 -4.563 -8.404 1.00 88.88 106 GLY A CA 1
ATOM 804 C C . GLY A 1 106 ? -13.192 -3.861 -7.080 1.00 88.88 106 GLY A C 1
ATOM 805 O O . GLY A 1 106 ? -12.617 -2.816 -6.771 1.00 88.88 106 GLY A O 1
ATOM 806 N N . GLU A 1 107 ? -14.130 -4.426 -6.317 1.00 92.81 107 GLU A N 1
ATOM 807 C CA . GLU A 1 107 ? -14.570 -3.871 -5.034 1.00 92.81 107 GLU A CA 1
ATOM 808 C C . GLU A 1 107 ? -13.593 -4.167 -3.890 1.00 92.81 107 GLU A C 1
ATOM 810 O O . GLU A 1 107 ? -12.905 -5.193 -3.920 1.00 92.81 107 GLU A O 1
ATOM 815 N N . PRO A 1 108 ? -13.471 -3.272 -2.893 1.00 94.31 108 PRO A N 1
ATOM 816 C CA . PRO A 1 108 ? -12.615 -3.531 -1.758 1.00 94.31 108 PRO A CA 1
ATOM 817 C C . PRO A 1 108 ? -13.322 -4.464 -0.775 1.00 94.31 108 PRO A C 1
ATOM 819 O O . PRO A 1 108 ? -14.541 -4.443 -0.618 1.00 94.31 108 PRO A O 1
ATOM 822 N N . SER A 1 109 ? -12.530 -5.271 -0.084 1.00 95.94 109 SER A N 1
ATOM 823 C CA . SER A 1 109 ? -12.971 -6.060 1.055 1.00 95.94 109 SER A CA 1
ATOM 824 C C . SER A 1 109 ? -12.482 -5.387 2.328 1.00 95.94 109 SER A C 1
ATOM 826 O O . SER A 1 109 ? -11.277 -5.206 2.515 1.00 95.94 109 SER A O 1
ATOM 828 N N . GLU A 1 110 ? -13.411 -5.064 3.220 1.00 96.62 110 GLU A N 1
ATOM 829 C CA . GLU A 1 110 ? -13.119 -4.490 4.529 1.00 96.62 110 GLU A CA 1
ATOM 830 C C . GLU A 1 110 ? -13.589 -5.423 5.637 1.00 96.62 110 GLU A C 1
ATOM 832 O O . GLU A 1 110 ? -14.663 -6.018 5.562 1.00 96.62 110 GLU A O 1
ATOM 837 N N . SER A 1 111 ? -12.778 -5.558 6.681 1.00 96.94 111 SER A N 1
ATOM 838 C CA . SER A 1 111 ? -13.173 -6.294 7.880 1.00 96.94 111 SER A CA 1
ATOM 839 C C . SER A 1 111 ? -12.509 -5.713 9.117 1.00 96.94 111 SER A C 1
ATOM 841 O O . SER A 1 111 ? -11.494 -5.020 9.040 1.00 96.94 111 SER A O 1
ATOM 843 N N . THR A 1 112 ? -13.082 -6.005 10.279 1.00 97.44 112 THR A N 1
ATOM 844 C CA . THR A 1 112 ? -12.517 -5.594 11.562 1.00 97.44 112 THR A CA 1
ATOM 845 C C . THR A 1 112 ? -12.343 -6.779 12.487 1.00 97.44 112 THR A C 1
ATOM 847 O O . THR A 1 112 ? -13.192 -7.670 12.527 1.00 97.44 112 THR A O 1
ATOM 850 N N . ARG A 1 113 ? -11.290 -6.745 13.302 1.00 97.75 113 ARG A N 1
ATOM 851 C CA . ARG A 1 113 ? -11.090 -7.687 14.403 1.00 97.75 113 ARG A CA 1
ATOM 852 C C . ARG A 1 113 ? -10.980 -6.936 15.716 1.00 97.75 113 ARG A C 1
ATOM 854 O O . ARG A 1 113 ? -10.228 -5.976 15.837 1.00 97.75 113 ARG A O 1
ATOM 861 N N . THR A 1 114 ? -11.717 -7.395 16.714 1.00 97.50 114 THR A N 1
ATOM 862 C CA . THR A 1 114 ? -11.779 -6.761 18.028 1.00 97.50 114 THR A CA 1
ATOM 863 C C . THR A 1 114 ? -11.080 -7.624 19.066 1.00 97.50 114 THR A C 1
ATOM 865 O O . THR A 1 114 ? -11.240 -8.844 19.067 1.00 97.50 114 THR A O 1
ATOM 868 N N . PHE A 1 115 ? -10.341 -6.987 19.971 1.00 97.31 115 PHE A N 1
ATOM 869 C CA . PHE A 1 115 ? -9.624 -7.658 21.047 1.00 97.31 115 PHE A CA 1
ATOM 870 C C . PHE A 1 115 ? -10.004 -7.083 22.410 1.00 97.31 115 PHE A C 1
ATOM 872 O O . PHE A 1 115 ? -10.218 -5.875 22.572 1.00 97.31 115 PHE A O 1
ATOM 879 N N . TYR A 1 116 ? -10.062 -7.980 23.391 1.00 94.62 116 TYR A N 1
ATOM 880 C CA . TYR A 1 116 ? -10.524 -7.716 24.747 1.00 94.62 116 TYR A CA 1
ATOM 881 C C . TYR A 1 116 ? -9.453 -8.093 25.769 1.00 94.62 116 TYR A C 1
ATOM 883 O O . TYR A 1 116 ? -8.739 -9.078 25.601 1.00 94.62 116 TYR A O 1
ATOM 891 N N . GLU A 1 117 ? -9.358 -7.292 26.824 1.00 91.75 117 GLU A N 1
ATOM 892 C CA . GLU A 1 117 ? -8.594 -7.566 28.032 1.00 91.75 117 GLU A CA 1
ATOM 893 C C . GLU A 1 117 ? -9.610 -7.643 29.177 1.00 91.75 117 GLU A C 1
ATOM 895 O O . GLU A 1 117 ? -10.208 -6.640 29.584 1.00 91.75 117 GLU A O 1
ATOM 900 N N . GLY A 1 118 ? -9.893 -8.867 29.627 1.00 88.44 118 GLY A N 1
ATOM 901 C CA . GLY A 1 118 ? -11.078 -9.138 30.438 1.00 88.44 118 GLY A CA 1
ATOM 902 C C . GLY A 1 118 ? -12.358 -8.804 29.664 1.00 88.44 118 GLY A C 1
ATOM 903 O O . GLY A 1 118 ? -12.536 -9.240 28.530 1.00 88.44 118 GLY A O 1
ATOM 904 N N . LEU A 1 119 ? -13.243 -8.010 30.270 1.00 85.12 119 LEU A N 1
ATOM 905 C CA . LEU A 1 119 ? -14.496 -7.556 29.646 1.00 85.12 119 LEU A CA 1
ATOM 906 C C . LEU A 1 119 ? -14.339 -6.255 28.846 1.00 85.12 119 LEU A C 1
ATOM 908 O O . LEU A 1 119 ? -15.285 -5.804 28.203 1.00 85.12 119 LEU A O 1
ATOM 912 N N . ASN A 1 120 ? -13.154 -5.644 28.874 1.00 86.50 120 ASN A N 1
ATOM 913 C CA . ASN A 1 120 ? -12.925 -4.336 28.280 1.00 86.50 120 ASN A CA 1
ATOM 914 C C . ASN A 1 120 ? -12.224 -4.475 26.937 1.00 86.50 120 ASN A C 1
ATOM 916 O O . ASN A 1 120 ? -11.185 -5.124 26.814 1.00 86.50 120 ASN A O 1
ATOM 920 N N . ARG A 1 121 ? -12.767 -3.820 25.918 1.00 92.06 121 ARG A N 1
ATOM 921 C CA . ARG A 1 121 ? -12.130 -3.764 24.607 1.00 92.06 121 ARG A CA 1
ATOM 922 C C . ARG A 1 121 ? -10.862 -2.916 24.683 1.00 92.06 121 ARG A C 1
ATOM 924 O O . ARG A 1 121 ? -10.909 -1.777 25.147 1.00 92.06 121 ARG A O 1
ATOM 931 N N . TYR A 1 122 ? -9.742 -3.457 24.211 1.00 94.69 122 TYR A N 1
ATOM 932 C CA . TYR A 1 122 ? -8.464 -2.737 24.212 1.00 94.69 122 TYR A CA 1
ATOM 933 C C . TYR A 1 122 ? -7.939 -2.434 22.808 1.00 94.69 122 TYR A C 1
ATOM 935 O O . TYR A 1 122 ? -7.111 -1.535 22.669 1.00 94.69 122 TYR A O 1
ATOM 943 N N . MET A 1 123 ? -8.403 -3.147 21.775 1.00 97.06 123 MET A N 1
ATOM 944 C CA . MET A 1 123 ? -7.952 -2.932 20.402 1.00 97.06 123 MET A CA 1
ATOM 945 C C . MET A 1 123 ? -9.034 -3.257 19.372 1.00 97.06 123 MET A C 1
ATOM 947 O O . MET A 1 123 ? -9.800 -4.211 19.528 1.00 97.06 123 MET A O 1
ATOM 951 N N . VAL A 1 124 ? -9.051 -2.483 18.291 1.00 98.00 124 VAL A N 1
ATOM 952 C CA . VAL A 1 124 ? -9.724 -2.817 17.033 1.00 98.00 124 VAL A CA 1
ATOM 953 C C . VAL A 1 124 ? -8.685 -2.760 15.919 1.00 98.00 124 VAL A C 1
ATOM 955 O O . VAL A 1 124 ? -7.975 -1.768 15.776 1.00 98.00 124 VAL A O 1
ATOM 958 N N . GLU A 1 125 ? -8.582 -3.828 15.141 1.00 98.31 125 GLU A N 1
ATOM 959 C CA . GLU A 1 125 ? -7.835 -3.856 13.889 1.00 98.31 125 GLU A CA 1
ATOM 960 C C . GLU A 1 125 ? -8.812 -3.673 12.733 1.00 98.31 125 GLU A C 1
ATOM 962 O O . GLU A 1 125 ? -9.836 -4.355 12.679 1.00 98.31 125 GLU A O 1
ATOM 967 N N . HIS A 1 126 ? -8.490 -2.772 11.815 1.00 98.38 126 HIS A N 1
ATOM 968 C CA . HIS A 1 126 ? -9.160 -2.627 10.529 1.00 98.38 126 HIS A CA 1
ATOM 969 C C . HIS A 1 126 ? -8.276 -3.223 9.437 1.00 98.38 126 HIS A C 1
ATOM 971 O O . HIS A 1 126 ? -7.071 -2.968 9.400 1.00 98.38 126 HIS A O 1
ATOM 977 N N . TYR A 1 127 ? -8.883 -4.036 8.581 1.00 97.69 127 TYR A N 1
ATOM 978 C CA . TYR A 1 127 ? -8.245 -4.676 7.444 1.00 97.69 127 TYR A CA 1
ATOM 979 C C . TYR A 1 127 ? -8.899 -4.167 6.169 1.00 97.69 127 TYR A C 1
ATOM 981 O O . TYR A 1 127 ? -10.120 -4.261 6.024 1.00 97.69 127 TYR A O 1
ATOM 989 N N . TYR A 1 128 ? -8.082 -3.686 5.238 1.00 97.12 128 TYR A N 1
ATOM 990 C CA . TYR A 1 128 ? -8.519 -3.284 3.906 1.00 97.12 128 TYR A CA 1
ATOM 991 C C . TYR A 1 128 ? -7.755 -4.088 2.865 1.00 97.12 128 TYR A C 1
ATOM 993 O O . TYR A 1 128 ? -6.521 -4.110 2.859 1.00 97.12 128 TYR A O 1
ATOM 1001 N N . THR A 1 129 ? -8.481 -4.750 1.969 1.00 96.44 129 THR A N 1
ATOM 1002 C CA . THR A 1 129 ? -7.886 -5.496 0.862 1.00 96.44 129 THR A CA 1
ATOM 1003 C C . THR A 1 129 ? -8.545 -5.134 -0.455 1.00 96.44 129 THR A C 1
ATOM 1005 O O . THR A 1 129 ? -9.768 -5.136 -0.563 1.00 96.44 129 THR A O 1
ATOM 1008 N N . CYS A 1 130 ? -7.749 -4.857 -1.486 1.00 95.31 130 CYS A N 1
ATOM 1009 C CA . CYS A 1 130 ? -8.273 -4.711 -2.839 1.00 95.31 130 CYS A CA 1
ATOM 1010 C C . CYS A 1 130 ? -7.220 -5.024 -3.903 1.00 95.31 130 CYS A C 1
ATOM 1012 O O . CYS A 1 130 ? -6.037 -4.731 -3.723 1.00 95.31 130 CYS A O 1
ATOM 1014 N N . SER A 1 131 ? -7.643 -5.597 -5.028 1.00 95.62 131 SER A N 1
ATOM 1015 C CA . SER A 1 131 ? -6.771 -5.777 -6.185 1.00 95.62 131 SER A CA 1
ATOM 1016 C C . SER A 1 131 ? -6.454 -4.435 -6.835 1.00 95.62 131 SER A C 1
ATOM 1018 O O . SER A 1 131 ? -7.290 -3.534 -6.921 1.00 95.62 131 SER A O 1
ATOM 1020 N N . MET A 1 132 ? -5.223 -4.300 -7.311 1.00 94.94 132 MET A N 1
ATOM 1021 C CA . MET A 1 132 ? -4.768 -3.119 -8.026 1.00 94.94 132 MET A CA 1
ATOM 1022 C C . MET A 1 132 ? -3.966 -3.506 -9.258 1.00 94.94 132 MET A C 1
ATOM 1024 O O . MET A 1 132 ? -3.395 -4.597 -9.346 1.00 94.94 132 MET A O 1
ATOM 1028 N N . VAL A 1 133 ? -3.941 -2.580 -10.206 1.00 95.69 133 VAL A N 1
ATOM 1029 C CA . VAL A 1 133 ? -3.092 -2.635 -11.386 1.00 95.69 133 VAL A CA 1
ATOM 1030 C C . VAL A 1 133 ? -2.274 -1.355 -11.448 1.00 95.69 133 VAL A C 1
ATOM 1032 O O . VAL A 1 133 ? -2.809 -0.265 -11.233 1.00 95.69 133 VAL A O 1
ATOM 1035 N N . MET A 1 134 ? -0.989 -1.493 -11.764 1.00 95.75 134 MET A N 1
ATOM 1036 C CA . MET A 1 134 ? -0.070 -0.379 -11.953 1.00 95.75 134 MET A CA 1
ATOM 1037 C C . MET A 1 134 ? 0.736 -0.564 -13.232 1.00 95.75 134 MET A C 1
ATOM 1039 O O . MET A 1 134 ? 1.273 -1.643 -13.476 1.00 95.75 134 MET A O 1
ATOM 1043 N N . ASN A 1 135 ? 0.857 0.498 -14.022 1.00 96.44 135 ASN A N 1
ATOM 1044 C CA . ASN A 1 135 ? 1.731 0.496 -15.185 1.00 96.44 135 ASN A CA 1
ATOM 1045 C C . ASN A 1 135 ? 3.110 1.037 -14.814 1.00 96.44 135 ASN A C 1
ATOM 1047 O O . ASN A 1 135 ? 3.215 2.009 -14.063 1.00 96.44 135 ASN A O 1
ATOM 1051 N N . HIS A 1 136 ? 4.167 0.458 -15.374 1.00 96.75 136 HIS A N 1
ATOM 1052 C CA . HIS A 1 136 ? 5.541 0.882 -15.133 1.00 96.75 136 HIS A CA 1
ATOM 1053 C C . HIS A 1 136 ? 6.420 0.760 -16.382 1.00 96.75 136 HIS A C 1
ATOM 1055 O O . HIS A 1 136 ? 6.063 0.113 -17.369 1.00 96.75 136 HIS A O 1
ATOM 1061 N N . ALA A 1 137 ? 7.581 1.410 -16.349 1.00 97.38 137 ALA A N 1
ATOM 1062 C CA . ALA A 1 137 ? 8.628 1.216 -17.345 1.00 97.38 137 ALA A CA 1
ATOM 1063 C C . ALA A 1 137 ? 9.375 -0.102 -17.080 1.00 97.38 137 ALA A C 1
ATOM 1065 O O . ALA A 1 137 ? 9.753 -0.375 -15.941 1.00 97.38 137 ALA A O 1
ATOM 1066 N N . SER A 1 138 ? 9.614 -0.905 -18.119 1.00 97.19 138 SER A N 1
ATOM 1067 C CA . SER A 1 138 ? 10.504 -2.081 -18.040 1.00 97.19 138 SER A CA 1
ATOM 1068 C C . SER A 1 138 ? 11.968 -1.740 -18.289 1.00 97.19 138 SER A C 1
ATOM 1070 O O . SER A 1 138 ? 12.847 -2.494 -17.885 1.00 97.19 138 SER A O 1
ATOM 1072 N N . TYR A 1 139 ? 12.222 -0.600 -18.930 1.00 97.56 139 TYR A N 1
ATOM 1073 C CA . TYR A 1 139 ? 13.554 -0.155 -19.307 1.00 97.56 139 TYR A CA 1
ATOM 1074 C C . TYR A 1 139 ? 13.762 1.298 -18.899 1.00 97.56 139 TYR A C 1
ATOM 1076 O O . TYR A 1 139 ? 12.828 2.107 -18.940 1.00 97.56 139 TYR A O 1
ATOM 1084 N N . ALA A 1 140 ? 14.993 1.634 -18.539 1.00 97.81 140 ALA A N 1
ATOM 1085 C CA . ALA A 1 140 ? 15.418 3.006 -18.316 1.00 97.81 140 ALA A CA 1
ATOM 1086 C C . ALA A 1 140 ? 16.887 3.183 -18.710 1.00 97.81 140 ALA A C 1
ATOM 1088 O O . ALA A 1 140 ? 17.622 2.213 -18.897 1.00 97.81 140 ALA A O 1
ATOM 1089 N N . SER A 1 141 ? 17.337 4.426 -18.791 1.00 97.62 141 SER A N 1
ATOM 1090 C CA . SER A 1 141 ? 18.755 4.748 -18.906 1.00 97.62 141 SER A CA 1
ATOM 1091 C C . SER A 1 141 ? 19.165 5.807 -17.896 1.00 97.62 141 SER A C 1
ATOM 1093 O O . SER A 1 141 ? 18.369 6.667 -17.509 1.00 97.62 141 SER A O 1
ATOM 1095 N N . LYS A 1 142 ? 20.431 5.771 -17.491 1.00 97.25 142 LYS A N 1
ATOM 1096 C CA . LYS A 1 142 ? 21.037 6.745 -16.582 1.00 97.25 142 LYS A CA 1
ATOM 1097 C C . LYS A 1 142 ? 22.381 7.211 -17.115 1.00 97.25 142 LYS A C 1
ATOM 1099 O O . LYS A 1 142 ? 23.021 6.485 -17.868 1.00 97.25 142 LYS A O 1
ATOM 1104 N N . TYR A 1 143 ? 22.795 8.415 -16.735 1.00 95.00 143 TYR A N 1
ATOM 1105 C CA . TYR A 1 143 ? 24.049 8.983 -17.223 1.00 95.00 143 TYR A CA 1
ATOM 1106 C C . TYR A 1 143 ? 25.261 8.183 -16.727 1.00 95.00 143 TYR A C 1
ATOM 1108 O O . TYR A 1 143 ? 26.118 7.820 -17.525 1.00 95.00 143 TYR A O 1
ATOM 1116 N N . ASP A 1 144 ? 25.285 7.871 -15.429 1.00 92.75 144 ASP A N 1
ATOM 1117 C CA . ASP A 1 144 ? 26.347 7.113 -14.766 1.00 92.75 144 ASP A CA 1
ATOM 1118 C C . ASP A 1 144 ? 25.832 6.344 -13.528 1.00 92.75 144 ASP A C 1
ATOM 1120 O O . ASP A 1 144 ? 24.644 6.363 -13.182 1.00 92.75 144 ASP A O 1
ATOM 1124 N N . SER A 1 145 ? 26.738 5.668 -12.821 1.00 88.19 145 SER A N 1
ATOM 1125 C CA . SER A 1 145 ? 26.436 4.901 -11.608 1.00 88.19 145 SER A CA 1
ATOM 1126 C C . SER A 1 145 ? 25.957 5.739 -10.415 1.00 88.19 145 SER A C 1
ATOM 1128 O O . SER A 1 145 ? 25.291 5.179 -9.543 1.00 88.19 145 SER A O 1
ATOM 1130 N N . ASN A 1 146 ? 26.255 7.041 -10.383 1.00 91.50 146 ASN A N 1
ATOM 1131 C CA . ASN A 1 146 ? 25.909 7.964 -9.295 1.00 91.50 146 ASN A CA 1
ATOM 1132 C C . ASN A 1 146 ? 24.591 8.708 -9.545 1.00 91.50 146 ASN A C 1
ATOM 1134 O O . ASN A 1 146 ? 24.121 9.461 -8.690 1.00 91.50 146 ASN A O 1
ATOM 1138 N N . THR A 1 147 ? 23.989 8.514 -10.716 1.00 93.31 147 THR A N 1
ATOM 1139 C CA . THR A 1 147 ? 22.713 9.125 -11.071 1.00 93.31 147 THR A CA 1
ATOM 1140 C C . THR A 1 147 ? 21.615 8.620 -10.125 1.00 93.31 147 THR A C 1
ATOM 1142 O O . THR A 1 147 ? 21.462 7.415 -9.904 1.00 93.31 147 THR A O 1
ATOM 1145 N N . SER A 1 148 ? 20.831 9.545 -9.572 1.00 93.75 148 SER A N 1
ATOM 1146 C CA . SER A 1 148 ? 19.684 9.251 -8.710 1.00 93.75 148 SER A CA 1
ATOM 1147 C C . SER A 1 148 ? 18.453 8.832 -9.526 1.00 93.75 148 SER A C 1
ATOM 1149 O O . SER A 1 148 ? 18.303 9.223 -10.684 1.00 93.75 148 SER A O 1
ATOM 1151 N N . PHE A 1 149 ? 17.557 8.030 -8.938 1.00 93.19 149 PHE A N 1
ATOM 1152 C CA . PHE A 1 149 ? 16.415 7.441 -9.657 1.00 93.19 149 PHE A CA 1
ATOM 1153 C C . PHE A 1 149 ? 15.456 8.463 -10.279 1.00 93.19 149 PHE A C 1
ATOM 1155 O O . PHE A 1 149 ? 14.845 8.172 -11.305 1.00 93.19 149 PHE A O 1
ATOM 1162 N N . ASP A 1 150 ? 15.306 9.643 -9.685 1.00 91.75 150 ASP A N 1
ATOM 1163 C CA . ASP A 1 150 ? 14.483 10.743 -10.205 1.00 91.75 150 ASP A CA 1
ATOM 1164 C C . ASP A 1 150 ? 15.025 11.323 -11.522 1.00 91.75 150 ASP A C 1
ATOM 1166 O O . ASP A 1 150 ? 14.279 11.943 -12.275 1.00 91.75 150 ASP A O 1
ATOM 1170 N N . LYS A 1 151 ? 16.306 11.082 -11.830 1.00 95.19 151 LYS A N 1
ATOM 1171 C CA . LYS A 1 151 ? 16.993 11.581 -13.031 1.00 95.19 151 LYS A CA 1
ATOM 1172 C C . LYS A 1 151 ? 17.147 10.533 -14.129 1.00 95.19 151 LYS A C 1
ATOM 1174 O O . LYS A 1 151 ? 17.806 10.796 -15.134 1.00 95.19 151 LYS A O 1
ATOM 1179 N N . TYR A 1 152 ? 16.593 9.336 -13.948 1.00 96.94 152 TYR A N 1
ATOM 1180 C CA . TYR A 1 152 ? 16.648 8.308 -14.985 1.00 96.94 152 TYR A CA 1
ATOM 1181 C C . TYR A 1 152 ? 15.721 8.708 -16.131 1.00 96.94 152 TYR A C 1
ATOM 1183 O O . TYR A 1 152 ? 14.638 9.256 -15.919 1.00 96.94 152 TYR A O 1
ATOM 1191 N N . SER A 1 153 ? 16.126 8.392 -17.355 1.00 97.12 153 SER A N 1
ATOM 1192 C CA . SER A 1 153 ? 15.234 8.452 -18.505 1.00 97.12 153 SER A CA 1
ATOM 1193 C C . SER A 1 153 ? 14.469 7.137 -18.571 1.00 97.12 153 SER A C 1
ATOM 1195 O O . SER A 1 153 ? 15.011 6.106 -18.968 1.00 97.12 153 SER A O 1
ATOM 1197 N N . TYR A 1 154 ? 13.227 7.147 -18.096 1.00 97.19 154 TYR A N 1
ATOM 1198 C CA . TYR A 1 154 ? 12.361 5.973 -18.135 1.00 97.19 154 TYR A CA 1
ATOM 1199 C C . TYR A 1 154 ? 11.736 5.818 -19.519 1.00 97.19 154 TYR A C 1
ATOM 1201 O O . TYR A 1 154 ? 11.236 6.785 -20.094 1.00 97.19 154 TYR A O 1
ATOM 1209 N N . GLY A 1 155 ? 11.726 4.587 -20.029 1.00 95.88 155 GLY A N 1
ATOM 1210 C CA . GLY A 1 155 ? 10.996 4.248 -21.245 1.00 95.88 155 GLY A CA 1
ATOM 1211 C C . GLY A 1 155 ? 9.470 4.322 -21.066 1.00 95.88 155 GLY A C 1
ATOM 1212 O O . GLY A 1 155 ? 8.967 4.681 -19.995 1.00 95.88 155 GLY A O 1
ATOM 1213 N N . PRO A 1 156 ? 8.701 3.946 -22.104 1.00 95.31 156 PRO A N 1
ATOM 1214 C CA . PRO A 1 156 ? 7.243 3.928 -22.045 1.00 95.31 156 PRO A CA 1
ATOM 1215 C C . PRO A 1 156 ? 6.709 3.073 -20.889 1.00 95.31 156 PRO A C 1
ATOM 1217 O O . PRO A 1 156 ? 7.105 1.920 -20.705 1.00 95.31 156 PRO A O 1
ATOM 1220 N N . LYS A 1 157 ? 5.760 3.627 -20.131 1.00 95.56 157 LYS A N 1
ATOM 1221 C CA . LYS A 1 157 ? 5.183 2.996 -18.937 1.00 95.56 157 LYS A CA 1
ATOM 1222 C C . LYS A 1 157 ? 3.978 2.130 -19.312 1.00 95.56 157 LYS A C 1
ATOM 1224 O O . LYS A 1 157 ? 2.833 2.523 -19.108 1.00 95.56 157 LYS A O 1
ATOM 1229 N N . THR A 1 158 ? 4.251 0.991 -19.942 1.00 93.25 158 THR A N 1
ATOM 1230 C CA . THR A 1 158 ? 3.230 0.101 -20.534 1.00 93.25 158 THR A CA 1
ATOM 1231 C C . THR A 1 158 ? 3.159 -1.277 -19.882 1.00 93.25 158 THR A C 1
ATOM 1233 O O . THR A 1 158 ? 2.157 -1.970 -20.045 1.00 93.25 158 THR A O 1
ATOM 1236 N N . SER A 1 159 ? 4.179 -1.666 -19.116 1.00 91.62 159 SER A N 1
ATOM 1237 C CA . SER A 1 159 ? 4.222 -2.960 -18.437 1.00 91.62 159 SER A CA 1
ATOM 1238 C C . SER A 1 159 ? 3.301 -2.960 -17.232 1.00 91.62 159 SER A C 1
ATOM 1240 O O . SER A 1 159 ? 3.288 -2.002 -16.464 1.00 91.62 159 SER A O 1
ATOM 1242 N N . VAL A 1 160 ? 2.530 -4.033 -17.075 1.00 93.00 160 VAL A N 1
ATOM 1243 C CA . VAL A 1 160 ? 1.455 -4.127 -16.088 1.00 93.00 160 VAL A CA 1
ATOM 1244 C C . VAL A 1 160 ? 1.901 -4.967 -14.897 1.00 93.00 160 VAL A C 1
ATOM 1246 O O . VAL A 1 160 ? 2.212 -6.148 -15.038 1.00 93.00 160 VAL A O 1
ATOM 1249 N N . TYR A 1 161 ? 1.854 -4.373 -13.710 1.00 90.81 161 TYR A N 1
ATOM 1250 C CA . TYR A 1 161 ? 1.961 -5.065 -12.435 1.00 90.81 161 TYR A CA 1
ATOM 1251 C C . TYR A 1 161 ? 0.565 -5.260 -11.836 1.00 90.81 161 TYR A C 1
ATOM 1253 O O . TYR A 1 161 ? -0.167 -4.291 -11.627 1.00 90.81 161 TYR A O 1
ATOM 1261 N N . GLY A 1 162 ? 0.206 -6.511 -11.548 1.00 92.12 162 GLY A N 1
ATOM 1262 C CA . GLY A 1 162 ? -0.968 -6.859 -10.751 1.00 92.12 162 GLY A CA 1
ATOM 1263 C C . GLY A 1 162 ? -0.568 -7.081 -9.297 1.00 92.12 162 GLY A C 1
ATOM 1264 O O . GLY A 1 162 ? 0.368 -7.830 -9.020 1.00 92.12 162 GLY A O 1
ATOM 1265 N N . GLY A 1 163 ? -1.276 -6.445 -8.369 1.00 91.38 163 GLY A N 1
ATOM 1266 C CA . GLY A 1 163 ? -0.976 -6.543 -6.946 1.00 91.38 163 GLY A CA 1
ATOM 1267 C C . GLY A 1 163 ? -2.214 -6.513 -6.064 1.00 91.38 163 GLY A C 1
ATOM 1268 O O . GLY A 1 163 ? -3.343 -6.342 -6.525 1.00 91.38 163 GLY A O 1
ATOM 1269 N N . LEU A 1 164 ? -1.978 -6.660 -4.766 1.00 92.75 164 LEU A N 1
ATOM 1270 C CA . LEU A 1 164 ? -2.990 -6.511 -3.731 1.00 92.75 164 LEU A CA 1
ATOM 1271 C C . LEU A 1 164 ? -2.576 -5.376 -2.804 1.00 92.75 164 LEU A C 1
ATOM 1273 O O . LEU A 1 164 ? -1.495 -5.407 -2.220 1.00 92.75 164 LEU A O 1
ATOM 1277 N N . ILE A 1 165 ? -3.466 -4.403 -2.652 1.00 93.50 165 ILE A N 1
ATOM 1278 C CA . ILE A 1 165 ? -3.467 -3.507 -1.504 1.00 93.50 165 ILE A CA 1
ATOM 1279 C C . ILE A 1 165 ? -3.909 -4.362 -0.328 1.00 93.50 165 ILE A C 1
ATOM 1281 O O . ILE A 1 165 ? -4.985 -4.948 -0.385 1.00 93.50 165 ILE A O 1
ATOM 1285 N N . ASN A 1 166 ? -3.082 -4.456 0.705 1.00 94.12 166 ASN A N 1
ATOM 1286 C CA . ASN A 1 166 ? -3.403 -5.174 1.929 1.00 94.12 166 ASN A CA 1
ATOM 1287 C C . ASN A 1 166 ? -2.856 -4.369 3.106 1.00 94.12 166 ASN A C 1
ATOM 1289 O O . ASN A 1 166 ? -1.640 -4.274 3.273 1.00 94.12 166 ASN A O 1
ATOM 1293 N N . THR A 1 167 ? -3.738 -3.735 3.869 1.00 95.94 167 THR A N 1
ATOM 1294 C CA . THR A 1 167 ? -3.351 -2.928 5.030 1.00 95.94 167 THR A CA 1
ATOM 1295 C C . THR A 1 167 ? -4.016 -3.448 6.289 1.00 95.94 167 THR A C 1
ATOM 1297 O O . THR A 1 167 ? -5.138 -3.962 6.266 1.00 95.94 167 THR A O 1
ATOM 1300 N N . LYS A 1 168 ? -3.304 -3.281 7.405 1.00 97.38 168 LYS A N 1
ATOM 1301 C CA . LYS A 1 168 ? -3.801 -3.570 8.746 1.00 97.38 168 LYS A CA 1
ATOM 1302 C C . LYS A 1 168 ? -3.533 -2.371 9.640 1.00 97.38 168 LYS A C 1
ATOM 1304 O O . LYS A 1 168 ? -2.387 -2.090 9.976 1.00 97.38 168 LYS A O 1
ATOM 1309 N N . ILE A 1 169 ? -4.593 -1.705 10.076 1.00 98.19 169 ILE A N 1
ATOM 1310 C CA . ILE A 1 169 ? -4.504 -0.492 10.888 1.00 98.19 169 ILE A CA 1
ATOM 1311 C C . ILE A 1 169 ? -5.037 -0.796 12.283 1.00 98.19 169 ILE A C 1
ATOM 1313 O O . ILE A 1 169 ? -6.167 -1.255 12.443 1.00 98.19 169 ILE A O 1
ATOM 1317 N N . GLN A 1 170 ? -4.214 -0.554 13.302 1.00 98.06 170 GLN A N 1
ATOM 1318 C CA . GLN A 1 170 ? -4.559 -0.847 14.691 1.00 98.06 170 GLN A CA 1
ATOM 1319 C C . GLN A 1 170 ? -4.995 0.421 15.431 1.00 98.06 170 GLN A C 1
ATOM 1321 O O . GLN A 1 170 ? -4.343 1.466 15.356 1.00 98.06 170 GLN A O 1
ATOM 1326 N N . PHE A 1 171 ? -6.076 0.293 16.194 1.00 98.06 171 PHE A N 1
ATOM 1327 C CA . PHE A 1 171 ? -6.611 1.308 17.090 1.00 98.06 171 PHE A CA 1
ATOM 1328 C C . PHE A 1 171 ? -6.595 0.765 18.510 1.00 98.06 171 PHE A C 1
ATOM 1330 O O . PHE A 1 171 ? -7.291 -0.202 18.809 1.00 98.06 171 PHE A O 1
ATOM 1337 N N . LEU A 1 172 ? -5.798 1.381 19.380 1.00 97.25 172 LEU A N 1
ATOM 1338 C CA . LEU A 1 172 ? -5.644 0.971 20.776 1.00 97.25 172 LEU A CA 1
ATOM 1339 C C . LEU A 1 172 ? -6.503 1.835 21.700 1.00 97.25 172 LEU A C 1
ATOM 1341 O O . LEU A 1 172 ? -6.753 3.011 21.409 1.00 97.25 172 LEU A O 1
ATOM 1345 N N . ARG A 1 173 ? -6.925 1.250 22.824 1.00 94.25 173 ARG A N 1
ATOM 1346 C CA . ARG A 1 173 ? -7.500 1.961 23.971 1.00 94.25 173 ARG A CA 1
ATOM 1347 C C . ARG A 1 173 ? -6.503 2.988 24.501 1.00 94.25 173 ARG A C 1
ATOM 1349 O O . ARG A 1 173 ? -5.300 2.740 24.523 1.00 94.25 173 ARG A O 1
ATOM 1356 N N . LYS A 1 174 ? -7.027 4.129 24.940 1.00 91.56 174 LYS A N 1
ATOM 1357 C CA . LYS A 1 174 ? -6.267 5.246 25.512 1.00 91.56 174 LYS A CA 1
ATOM 1358 C C . LYS A 1 174 ? -6.659 5.447 26.980 1.00 91.56 174 LYS A C 1
ATOM 1360 O O . LYS A 1 174 ? -7.783 5.099 27.345 1.00 91.56 174 LYS A O 1
ATOM 1365 N N . TYR A 1 175 ? -5.748 5.985 27.785 1.00 85.31 175 TYR A N 1
ATOM 1366 C CA . TYR A 1 175 ? -5.929 6.280 29.211 1.00 85.31 175 TYR A CA 1
ATOM 1367 C C . TYR A 1 175 ? -5.710 7.763 29.476 1.00 85.31 175 TYR A C 1
ATOM 1369 O O . TYR A 1 175 ? -4.857 8.343 28.765 1.00 85.31 175 TYR A O 1
#